Protein AF-A0A1F9DA44-F1 (afdb_monomer)

Sequence (59 aa):
MPAIASLEDLKAAQNDLHEAKDLNELKATFKKWRSIGWKNICKLWLEESTPEKLKGEEH

Nearest PDB structures (foldseek):
  5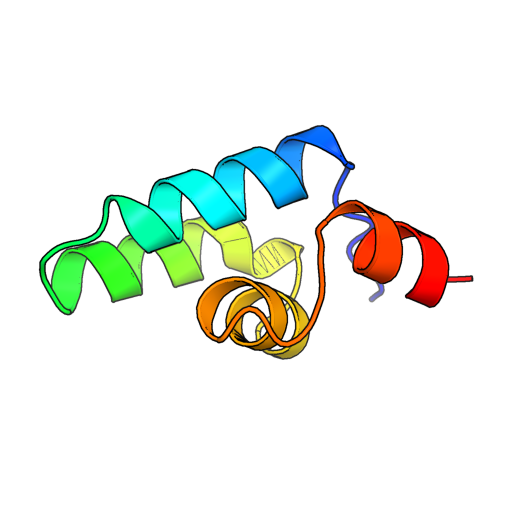wd8-assembly2_B  TM=4.994E-01  e=3.871E+00  Legionella pneumophila subsp. pneumophila ATCC 43290
  4ado-assembly2_B  TM=4.437E-01  e=6.124E+00  Staphylococcus aureus
  4ado-assembly1_A  TM=4.400E-01  e=6.124E+00  Staphylococcus aureus
  4adn-assembly1_B  TM=4.316E-01  e=7.702E+00  Staphylococcus aureus
  4adn-assembly1_A  TM=4.389E-01  e=8.638E+00  Staphylococcus aureus

pLDDT: mean 82.82, std 12.31, range [44.59, 93.31]

Structure (mmCIF, N/CA/C/O backbone):
data_AF-A0A1F9DA44-F1
#
_entry.id   AF-A0A1F9DA44-F1
#
loop_
_atom_site.group_PDB
_atom_site.id
_atom_site.type_symbol
_atom_site.label_atom_id
_atom_site.label_alt_id
_atom_site.label_comp_id
_atom_site.label_asym_id
_atom_site.label_entity_id
_atom_site.label_seq_id
_atom_site.pdbx_PDB_ins_code
_atom_site.Cartn_x
_atom_site.Cartn_y
_atom_site.Cartn_z
_atom_site.occupancy
_atom_site.B_iso_or_equiv
_atom_site.auth_seq_id
_atom_site.auth_comp_id
_atom_site.auth_asym_id
_atom_site.auth_atom_id
_atom_site.pdbx_PDB_model_num
ATOM 1 N N . MET A 1 1 ? 2.537 -15.935 -8.590 1.00 45.84 1 MET A N 1
ATOM 2 C CA . MET A 1 1 ? 1.536 -15.458 -9.565 1.00 45.84 1 MET A CA 1
ATOM 3 C C . MET A 1 1 ? 1.769 -13.968 -9.709 1.00 45.84 1 MET A C 1
ATOM 5 O O . MET A 1 1 ? 1.702 -13.315 -8.671 1.00 45.84 1 MET A O 1
ATOM 9 N N . PRO A 1 2 ? 2.147 -13.457 -10.894 1.00 46.56 2 PRO A N 1
ATOM 10 C CA . PRO A 1 2 ? 2.317 -12.026 -11.080 1.00 46.56 2 PRO A CA 1
ATOM 11 C C . PRO A 1 2 ? 0.915 -11.436 -11.053 1.00 46.56 2 PRO A C 1
ATOM 13 O O . PRO A 1 2 ? 0.054 -11.756 -11.875 1.00 46.56 2 PRO A O 1
ATOM 16 N N . ALA A 1 3 ? 0.630 -10.706 -9.993 1.00 52.00 3 ALA A N 1
ATOM 17 C CA . ALA A 1 3 ? -0.597 -9.960 -9.905 1.00 52.00 3 ALA A CA 1
ATOM 18 C C . ALA A 1 3 ? -0.333 -8.658 -10.639 1.00 52.00 3 ALA A C 1
ATOM 20 O O . ALA A 1 3 ? 0.172 -7.702 -10.060 1.00 52.00 3 ALA A O 1
ATOM 21 N N . ILE A 1 4 ? -0.647 -8.697 -11.930 1.00 60.94 4 ILE A N 1
ATOM 22 C CA . ILE A 1 4 ? -0.561 -7.573 -12.849 1.00 60.94 4 ILE A CA 1
ATOM 23 C C . ILE A 1 4 ? -1.513 -6.501 -12.313 1.00 60.94 4 ILE A C 1
ATOM 25 O O . ILE A 1 4 ? -2.716 -6.528 -12.573 1.00 60.94 4 ILE A O 1
ATOM 29 N N . ALA A 1 5 ? -0.993 -5.609 -11.476 1.00 72.50 5 ALA A N 1
ATOM 30 C CA . ALA A 1 5 ? -1.727 -4.458 -10.987 1.00 72.50 5 ALA A CA 1
ATOM 31 C C . ALA A 1 5 ? -1.761 -3.414 -12.100 1.00 72.50 5 ALA A C 1
ATOM 33 O O . ALA A 1 5 ? -0.740 -3.133 -12.737 1.00 72.50 5 ALA A O 1
ATOM 34 N N . SER A 1 6 ? -2.928 -2.828 -12.356 1.00 84.44 6 SER A N 1
ATOM 35 C CA . SER A 1 6 ? -3.023 -1.774 -13.360 1.00 84.44 6 SER A CA 1
ATOM 36 C C . SER A 1 6 ? -2.247 -0.539 -12.897 1.00 84.44 6 SER A C 1
ATOM 38 O O . SER A 1 6 ? -2.023 -0.325 -11.707 1.00 84.44 6 SER A O 1
ATOM 40 N N . LEU A 1 7 ? -1.864 0.331 -13.837 1.00 84.50 7 LEU A N 1
ATOM 41 C CA . LEU A 1 7 ? -1.231 1.612 -13.488 1.00 84.50 7 LEU A CA 1
ATOM 42 C C . LEU A 1 7 ? -2.117 2.428 -12.528 1.00 84.50 7 LEU A C 1
ATOM 44 O O . LEU A 1 7 ? -1.616 3.114 -11.642 1.00 84.50 7 LEU A O 1
ATOM 48 N N . GLU A 1 8 ? -3.433 2.347 -12.722 1.00 86.00 8 GLU A N 1
ATOM 49 C CA . GLU A 1 8 ? -4.433 2.988 -11.869 1.00 86.00 8 GLU A CA 1
ATOM 50 C C . GLU A 1 8 ? -4.417 2.415 -10.448 1.00 86.00 8 GLU A C 1
ATOM 52 O O . GLU A 1 8 ? -4.370 3.190 -9.497 1.00 86.00 8 GLU A O 1
ATOM 57 N N . ASP A 1 9 ? -4.339 1.088 -10.298 1.00 88.06 9 ASP A N 1
ATOM 58 C CA . ASP A 1 9 ? -4.216 0.427 -8.992 1.00 88.06 9 ASP A CA 1
ATOM 59 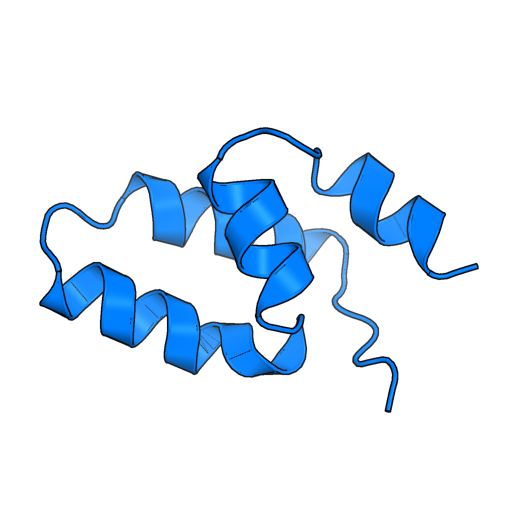C C . ASP A 1 9 ? -2.929 0.835 -8.269 1.00 88.06 9 ASP A C 1
ATOM 61 O O . ASP A 1 9 ? -2.948 1.125 -7.078 1.00 88.06 9 ASP A O 1
ATOM 65 N N . LEU A 1 10 ? -1.804 0.915 -8.987 1.00 87.81 10 LEU A N 1
ATOM 66 C CA . LEU A 1 10 ? -0.517 1.332 -8.419 1.00 87.81 10 LEU A CA 1
ATOM 67 C C . LEU A 1 10 ? -0.544 2.793 -7.941 1.00 87.81 10 LEU A C 1
ATOM 69 O O . LEU A 1 10 ? -0.008 3.104 -6.878 1.00 87.81 10 LEU A O 1
ATOM 73 N N . LYS A 1 11 ? -1.183 3.691 -8.704 1.00 89.44 11 LYS A N 1
ATOM 74 C CA . LYS A 1 11 ? -1.368 5.098 -8.309 1.00 89.44 11 LYS A CA 1
ATOM 75 C C . LYS A 1 11 ? -2.300 5.228 -7.107 1.00 89.44 11 LYS A C 1
ATOM 77 O O . LYS A 1 11 ? -1.994 5.975 -6.182 1.00 89.44 11 LYS A O 1
ATOM 82 N N . ALA A 1 12 ? -3.404 4.485 -7.100 1.00 91.19 12 ALA A N 1
ATOM 83 C CA . ALA A 1 12 ? -4.329 4.457 -5.974 1.00 91.19 12 ALA A CA 1
ATOM 84 C C . ALA A 1 12 ? -3.650 3.907 -4.710 1.00 91.19 12 ALA A C 1
ATOM 86 O O . ALA A 1 12 ? -3.777 4.503 -3.644 1.00 91.19 12 ALA A O 1
ATOM 87 N N . ALA A 1 13 ? -2.849 2.845 -4.841 1.00 90.31 13 ALA A N 1
ATOM 88 C CA . ALA A 1 13 ? -2.070 2.282 -3.745 1.00 90.31 13 ALA A CA 1
ATOM 89 C C . ALA A 1 13 ? -1.065 3.275 -3.166 1.00 90.31 13 ALA A C 1
ATOM 91 O O . ALA A 1 13 ? -0.975 3.400 -1.949 1.00 90.31 13 ALA A O 1
ATOM 92 N N . GLN A 1 14 ? -0.342 4.007 -4.016 1.00 89.81 14 GLN A N 1
ATOM 93 C CA . GLN A 1 14 ? 0.582 5.043 -3.560 1.00 89.81 14 GLN A CA 1
ATOM 94 C C . GLN A 1 14 ? -0.147 6.153 -2.790 1.00 89.81 14 GLN A C 1
ATOM 96 O O . GLN A 1 14 ? 0.323 6.568 -1.734 1.00 89.81 14 GLN A O 1
ATOM 101 N N . ASN A 1 15 ? -1.308 6.593 -3.280 1.00 91.75 15 ASN A N 1
ATOM 102 C CA . ASN A 1 15 ? -2.095 7.620 -2.604 1.00 91.75 15 ASN A CA 1
ATOM 103 C C . ASN A 1 15 ? -2.647 7.127 -1.252 1.00 91.75 15 ASN A C 1
ATOM 105 O O . ASN A 1 15 ? -2.428 7.783 -0.240 1.00 91.75 15 ASN A O 1
ATOM 109 N N . ASP A 1 16 ? -3.250 5.930 -1.197 1.00 91.25 16 ASP A N 1
ATOM 110 C CA . ASP A 1 16 ? -3.712 5.316 0.063 1.00 91.25 16 ASP A CA 1
ATOM 111 C C . ASP A 1 16 ? -2.555 5.117 1.073 1.00 91.25 16 ASP A C 1
ATOM 113 O O . ASP A 1 16 ? -2.766 5.170 2.284 1.00 91.25 16 ASP A O 1
ATOM 117 N N . LEU A 1 17 ? -1.330 4.843 0.599 1.00 89.81 17 LEU A N 1
ATOM 118 C CA . LEU A 1 17 ? -0.140 4.699 1.452 1.00 89.81 17 LEU A CA 1
ATOM 119 C C . LEU A 1 17 ? 0.333 6.044 2.018 1.00 89.81 17 LEU A C 1
ATOM 121 O O . LEU A 1 17 ? 0.819 6.078 3.145 1.00 89.81 17 LEU A O 1
ATOM 125 N N . HIS A 1 18 ? 0.188 7.130 1.256 1.00 88.69 18 HIS A N 1
ATOM 126 C CA . HIS A 1 18 ? 0.488 8.495 1.698 1.00 88.69 18 HIS A CA 1
ATOM 127 C C . HIS A 1 18 ? -0.577 9.066 2.638 1.00 88.69 18 HIS A C 1
ATOM 129 O O . HIS A 1 18 ? -0.255 9.852 3.527 1.00 88.69 18 HIS A O 1
ATOM 135 N N . GLU A 1 19 ? -1.840 8.687 2.449 1.00 91.50 19 GLU A N 1
ATOM 136 C CA . GLU A 1 19 ? -2.943 9.153 3.292 1.00 91.50 19 GLU A CA 1
ATOM 137 C C . GLU A 1 19 ? -3.014 8.432 4.644 1.00 91.50 19 GLU A C 1
ATOM 139 O O . GLU A 1 19 ? -3.558 8.993 5.595 1.00 91.50 19 GLU A O 1
ATOM 144 N N . ALA A 1 20 ? -2.442 7.229 4.757 1.00 91.12 20 ALA A N 1
ATOM 145 C CA . ALA A 1 20 ? -2.394 6.477 6.007 1.00 91.12 20 ALA A CA 1
ATOM 146 C C . ALA A 1 20 ? -1.542 7.202 7.066 1.00 91.12 20 ALA A C 1
ATOM 148 O O . ALA A 1 20 ? -0.324 7.327 6.924 1.00 91.12 20 ALA A O 1
ATOM 149 N N . LYS A 1 21 ? -2.173 7.640 8.161 1.00 88.00 21 LYS A N 1
ATOM 150 C CA . LYS A 1 21 ? -1.506 8.364 9.260 1.00 88.00 21 LYS A CA 1
ATOM 151 C C . LYS A 1 21 ? -1.094 7.443 10.400 1.00 88.00 21 LYS A C 1
ATOM 153 O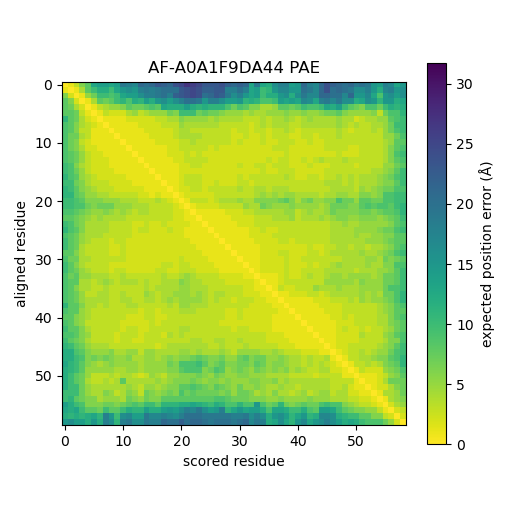 O . LYS A 1 21 ? -0.128 7.731 11.104 1.00 88.00 21 LYS A O 1
ATOM 158 N N . ASP A 1 22 ? -1.791 6.319 10.546 1.00 92.38 22 ASP A N 1
ATOM 159 C CA . ASP A 1 22 ? -1.578 5.358 11.624 1.00 92.38 22 ASP A CA 1
ATOM 160 C C . ASP A 1 22 ? -1.230 3.951 11.118 1.00 92.38 22 ASP A C 1
ATOM 162 O O . ASP A 1 22 ? -1.611 3.518 10.029 1.00 92.38 22 ASP A O 1
ATOM 166 N N . LEU A 1 23 ? -0.571 3.158 11.972 1.00 88.69 23 LEU A N 1
ATOM 167 C CA . LEU A 1 23 ? -0.188 1.771 11.659 1.00 88.69 23 LEU A CA 1
ATOM 168 C C . LEU A 1 23 ? -1.381 0.863 11.317 1.00 88.69 23 LEU A C 1
ATOM 170 O O . LEU A 1 23 ? -1.217 -0.124 10.595 1.00 88.69 23 LEU A O 1
ATOM 174 N N . ASN A 1 24 ? -2.572 1.158 11.845 1.00 91.44 24 ASN A N 1
ATOM 175 C CA . ASN A 1 24 ? -3.785 0.408 11.517 1.00 91.44 24 ASN A CA 1
ATOM 176 C C . ASN A 1 24 ? -4.283 0.710 10.102 1.00 91.44 24 ASN A C 1
ATOM 178 O O . ASN A 1 24 ? -4.653 -0.225 9.389 1.00 91.44 24 ASN A O 1
ATOM 182 N N . GLU A 1 25 ? -4.248 1.976 9.686 1.00 91.00 25 GLU A N 1
ATOM 183 C CA . GLU A 1 25 ? -4.584 2.383 8.320 1.00 91.00 25 GLU A CA 1
ATOM 184 C C . GLU A 1 25 ? -3.567 1.811 7.340 1.00 91.00 25 GLU A C 1
ATOM 186 O O . GLU A 1 25 ? -3.947 1.164 6.370 1.00 91.00 25 GLU A O 1
ATOM 191 N N . LEU A 1 26 ? -2.277 1.897 7.679 1.00 90.06 26 LEU A N 1
ATOM 192 C CA . LEU A 1 26 ? -1.211 1.298 6.887 1.00 90.06 26 LEU A CA 1
ATOM 193 C C . LEU A 1 26 ? -1.452 -0.211 6.701 1.00 90.06 26 LEU A C 1
ATOM 195 O O . LEU A 1 26 ? -1.471 -0.717 5.580 1.00 90.06 26 LEU A O 1
ATOM 199 N N . LYS A 1 27 ? -1.744 -0.952 7.781 1.00 91.31 27 LYS A N 1
ATOM 200 C CA . LYS A 1 27 ? -2.099 -2.382 7.695 1.00 91.31 27 LYS A CA 1
ATOM 201 C C . LYS A 1 27 ? -3.315 -2.644 6.806 1.00 91.31 27 LYS A C 1
ATOM 203 O O . LYS A 1 27 ? -3.337 -3.671 6.122 1.00 91.31 27 LYS A O 1
ATOM 208 N N . ALA A 1 28 ? -4.327 -1.780 6.837 1.00 93.31 28 ALA A N 1
ATOM 209 C CA . ALA A 1 28 ? -5.506 -1.906 5.985 1.00 93.31 28 ALA A CA 1
ATOM 210 C C . ALA A 1 28 ? -5.146 -1.684 4.508 1.00 93.31 28 ALA A C 1
ATOM 212 O O . ALA A 1 28 ? -5.491 -2.522 3.674 1.00 93.31 28 ALA A O 1
ATOM 213 N N . THR A 1 29 ? -4.365 -0.645 4.207 1.00 91.81 29 THR A N 1
ATOM 214 C CA . THR A 1 29 ? -3.857 -0.329 2.866 1.00 91.81 29 THR A CA 1
ATOM 215 C C . THR A 1 29 ? -3.032 -1.480 2.292 1.00 91.81 29 THR A C 1
ATOM 217 O O . THR A 1 29 ? -3.294 -1.951 1.186 1.00 91.81 29 THR A O 1
ATOM 220 N N . PHE A 1 30 ? -2.105 -2.036 3.072 1.00 89.75 30 PHE A N 1
ATOM 221 C CA . PHE A 1 30 ? -1.302 -3.189 2.657 1.00 89.75 30 PHE A CA 1
ATOM 222 C C . PHE A 1 30 ? -2.144 -4.448 2.389 1.00 89.75 30 PHE A C 1
ATOM 224 O O . PHE A 1 30 ? -1.838 -5.219 1.480 1.00 89.75 30 PHE A O 1
ATOM 231 N N . LYS A 1 31 ? -3.219 -4.679 3.158 1.00 90.81 31 LYS A N 1
ATOM 232 C CA . LYS A 1 31 ? -4.147 -5.794 2.903 1.00 90.81 31 LYS A CA 1
ATOM 233 C C . LYS A 1 31 ? -4.983 -5.568 1.645 1.00 90.81 31 LYS A C 1
ATOM 235 O O . LYS A 1 31 ? -5.144 -6.512 0.875 1.00 90.81 31 LYS A O 1
ATOM 240 N N . LYS A 1 32 ? -5.488 -4.347 1.444 1.00 90.62 32 LYS A N 1
ATOM 241 C CA . LYS A 1 32 ? -6.275 -3.934 0.270 1.00 90.62 32 LYS A CA 1
ATOM 242 C C . LYS A 1 32 ? -5.481 -4.150 -1.017 1.00 90.62 32 LYS A C 1
ATOM 244 O O . LYS A 1 32 ? -5.976 -4.775 -1.947 1.00 90.62 32 LYS A O 1
ATOM 249 N N . TRP A 1 33 ? -4.219 -3.731 -1.016 1.00 90.94 33 TRP A N 1
ATOM 250 C CA . TRP A 1 33 ? -3.331 -3.802 -2.176 1.00 90.94 33 TRP A CA 1
ATOM 251 C C . TRP A 1 33 ? -2.452 -5.052 -2.212 1.00 90.94 33 TRP A C 1
ATOM 253 O O . TRP A 1 33 ? -1.524 -5.131 -3.012 1.00 90.94 33 TRP A O 1
ATOM 263 N N . ARG A 1 34 ? -2.755 -6.073 -1.394 1.00 88.56 34 ARG A N 1
ATOM 264 C CA . ARG A 1 34 ? -1.987 -7.329 -1.333 1.00 88.56 34 ARG A CA 1
ATOM 265 C C . ARG A 1 34 ? -1.818 -7.989 -2.702 1.00 88.56 34 ARG A C 1
ATOM 267 O O . ARG A 1 34 ? -0.824 -8.691 -2.887 1.00 88.56 34 ARG A O 1
ATOM 274 N N . SER A 1 35 ? -2.773 -7.794 -3.616 1.00 84.19 35 SER A N 1
ATOM 275 C CA . SER A 1 35 ? -2.679 -8.263 -4.998 1.00 84.19 35 SER A CA 1
ATOM 276 C C . SER A 1 35 ? -1.372 -7.789 -5.623 1.00 84.19 35 SER A C 1
ATOM 278 O O . SER A 1 35 ? -0.573 -8.642 -5.953 1.00 84.19 35 SER A O 1
ATOM 280 N N . ILE A 1 36 ? -1.070 -6.488 -5.614 1.00 84.50 36 ILE A N 1
ATOM 281 C CA . ILE A 1 36 ? 0.154 -5.858 -6.161 1.00 84.50 36 ILE A CA 1
ATOM 282 C C . ILE A 1 36 ? 1.458 -6.524 -5.672 1.00 84.50 36 ILE A C 1
ATOM 284 O O . ILE A 1 36 ? 2.488 -6.505 -6.347 1.00 84.50 36 ILE A O 1
ATOM 288 N N . GLY A 1 37 ? 1.412 -7.142 -4.491 1.00 86.38 37 GLY A N 1
ATOM 289 C CA . GLY A 1 37 ? 2.520 -7.856 -3.881 1.00 86.38 37 GLY A CA 1
ATOM 290 C C . GLY A 1 37 ? 3.302 -6.978 -2.910 1.00 86.38 37 GLY A C 1
ATOM 291 O O . GLY A 1 37 ? 3.641 -5.831 -3.191 1.00 86.38 37 GLY A O 1
ATOM 292 N N . TRP A 1 38 ? 3.639 -7.550 -1.753 1.00 86.69 38 TRP A N 1
ATOM 293 C CA . TRP A 1 38 ? 4.273 -6.837 -0.637 1.00 86.69 38 TRP A CA 1
ATOM 294 C C . TRP A 1 38 ? 5.536 -6.067 -1.029 1.00 86.69 38 TRP A C 1
ATOM 296 O O . TRP A 1 38 ? 5.726 -4.941 -0.584 1.00 86.69 38 TRP A O 1
ATOM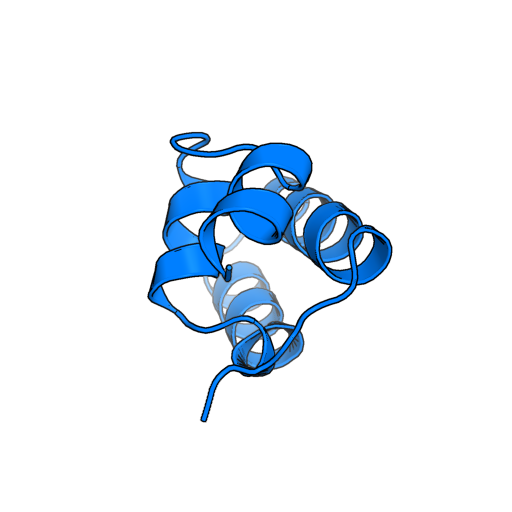 306 N N . LYS A 1 39 ? 6.374 -6.642 -1.900 1.00 86.38 39 LYS A N 1
ATOM 307 C CA . LYS A 1 39 ? 7.603 -5.994 -2.377 1.00 86.38 39 LYS A CA 1
ATOM 308 C C . LYS A 1 39 ? 7.309 -4.704 -3.149 1.00 86.38 39 LYS A C 1
ATOM 310 O O . LYS A 1 39 ? 7.980 -3.702 -2.932 1.00 86.38 39 LYS A O 1
ATOM 315 N N . ASN A 1 40 ? 6.304 -4.729 -4.019 1.00 86.19 40 ASN A N 1
ATOM 316 C CA . ASN A 1 40 ? 5.929 -3.588 -4.850 1.00 86.19 40 ASN A CA 1
ATOM 317 C 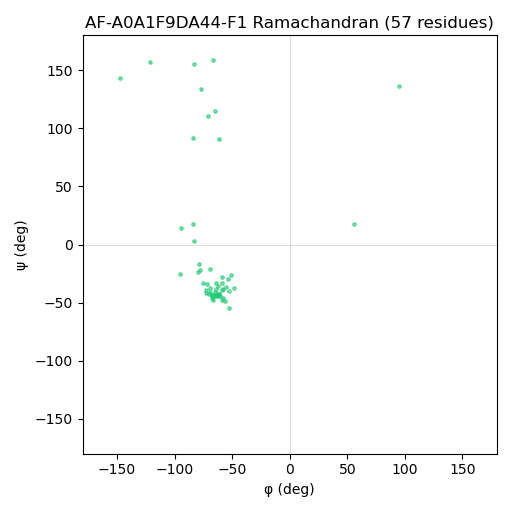C . ASN A 1 40 ? 5.250 -2.496 -4.016 1.00 86.19 40 ASN A C 1
ATOM 319 O O . ASN A 1 40 ? 5.560 -1.323 -4.192 1.00 86.19 40 ASN A O 1
ATOM 323 N N . ILE A 1 41 ? 4.405 -2.875 -3.051 1.00 87.94 41 ILE A N 1
ATOM 324 C CA . ILE A 1 41 ? 3.796 -1.924 -2.106 1.00 87.94 41 ILE A CA 1
ATOM 325 C C . ILE A 1 41 ? 4.878 -1.229 -1.267 1.00 87.94 41 ILE A C 1
ATOM 327 O O . ILE A 1 41 ? 4.837 -0.013 -1.123 1.00 87.94 41 ILE A O 1
ATOM 331 N N . CYS A 1 42 ? 5.878 -1.962 -0.759 1.00 88.25 42 CYS A N 1
ATOM 332 C CA . CYS A 1 42 ? 6.992 -1.349 -0.029 1.00 88.25 42 CYS A CA 1
ATOM 333 C C . CYS A 1 42 ? 7.816 -0.407 -0.914 1.00 88.25 42 CYS A C 1
ATOM 335 O O . CYS A 1 42 ? 8.121 0.695 -0.478 1.00 88.25 42 CYS A O 1
ATOM 337 N N . LYS A 1 43 ? 8.126 -0.800 -2.158 1.00 88.44 43 LYS A N 1
ATOM 338 C CA . LYS A 1 43 ? 8.817 0.0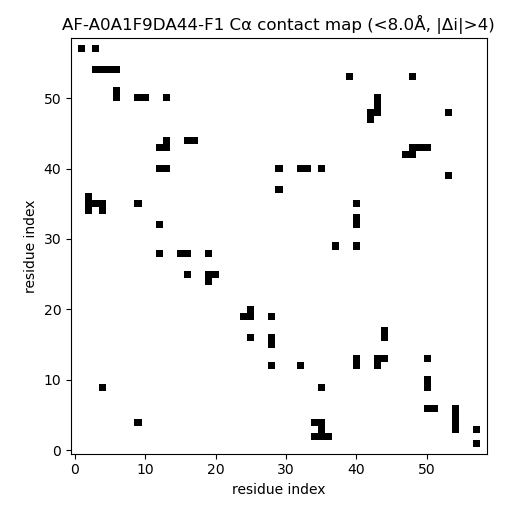75 -3.119 1.00 88.44 43 LYS A CA 1
ATOM 339 C C . LYS A 1 43 ? 8.036 1.371 -3.394 1.00 88.44 43 LYS A C 1
ATOM 341 O O . LYS A 1 43 ? 8.657 2.419 -3.524 1.00 88.44 43 LYS A O 1
ATOM 346 N N . LEU A 1 44 ? 6.702 1.303 -3.490 1.00 88.06 44 LEU A N 1
ATOM 347 C CA . LEU A 1 44 ? 5.839 2.485 -3.643 1.00 88.06 44 LEU A CA 1
ATOM 348 C C . LEU A 1 44 ? 5.849 3.359 -2.390 1.00 88.06 44 LEU A C 1
ATOM 350 O O . LEU A 1 44 ? 5.936 4.576 -2.499 1.00 88.06 44 LEU A O 1
ATOM 354 N N . TRP A 1 45 ? 5.746 2.736 -1.215 1.00 87.44 45 TRP A N 1
ATOM 355 C CA . TRP A 1 45 ? 5.672 3.440 0.063 1.00 87.44 45 TRP A CA 1
ATOM 356 C C . TRP A 1 45 ? 6.985 4.130 0.441 1.00 87.44 45 TRP A C 1
ATOM 358 O O . TRP A 1 45 ? 6.965 5.229 0.978 1.00 87.44 45 TRP A O 1
ATOM 368 N N . LEU A 1 46 ? 8.120 3.501 0.134 1.00 88.06 46 LEU A N 1
ATOM 369 C CA . LEU A 1 46 ? 9.459 4.060 0.341 1.00 88.06 46 LEU A CA 1
ATOM 370 C C . LEU A 1 46 ? 9.901 4.987 -0.803 1.00 88.06 46 LEU A C 1
ATOM 372 O O . LEU A 1 46 ? 11.046 5.428 -0.813 1.00 88.06 46 LEU A O 1
ATOM 376 N N . GLU A 1 47 ? 9.029 5.225 -1.791 1.00 84.62 47 GLU A N 1
ATOM 377 C CA . GLU A 1 47 ? 9.312 6.011 -3.001 1.00 84.62 47 GLU A CA 1
ATOM 378 C C . GLU A 1 47 ? 10.531 5.509 -3.810 1.00 84.62 47 GLU A C 1
ATOM 380 O O . GLU A 1 47 ? 11.049 6.196 -4.690 1.00 84.62 47 GLU A O 1
ATOM 385 N N . GLU A 1 48 ? 10.967 4.267 -3.576 1.00 85.38 48 GLU A N 1
ATOM 386 C CA . GLU A 1 48 ? 12.068 3.616 -4.296 1.00 85.38 4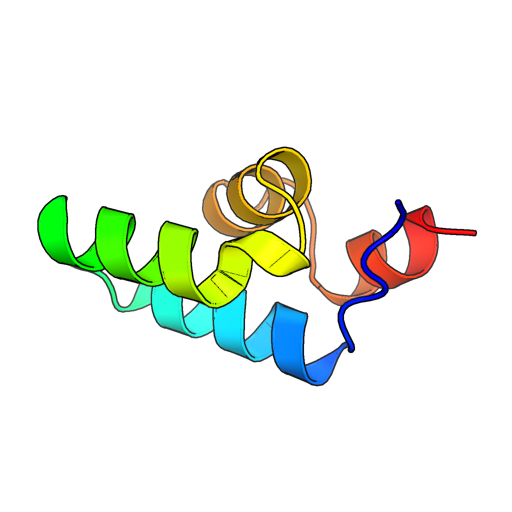8 GLU A CA 1
ATOM 387 C C . GLU A 1 48 ? 11.700 3.301 -5.753 1.00 85.38 48 GLU A C 1
ATOM 389 O O . GLU A 1 48 ? 12.567 3.084 -6.606 1.00 85.38 48 GLU A O 1
ATOM 394 N N . SER A 1 49 ? 10.407 3.223 -6.073 1.00 80.88 49 SER A N 1
ATOM 395 C CA . SER A 1 49 ? 9.923 3.044 -7.442 1.00 80.88 49 SER A CA 1
ATOM 396 C C . SER A 1 49 ? 8.595 3.748 -7.668 1.00 80.88 49 SER A C 1
ATOM 398 O O . SER A 1 49 ? 7.721 3.760 -6.807 1.00 80.88 49 SER A O 1
ATOM 400 N N . THR A 1 50 ? 8.429 4.303 -8.867 1.00 83.56 50 THR A N 1
ATOM 401 C CA . THR A 1 50 ? 7.170 4.920 -9.286 1.00 83.56 50 THR A CA 1
ATOM 402 C C . THR A 1 50 ? 6.189 3.862 -9.806 1.00 83.56 50 THR A C 1
ATOM 404 O O . THR A 1 50 ? 6.625 2.821 -10.315 1.00 83.56 50 THR A O 1
ATOM 407 N N . PRO A 1 51 ? 4.869 4.130 -9.763 1.00 82.56 51 PRO A N 1
ATOM 408 C CA . PRO A 1 51 ? 3.849 3.289 -10.399 1.00 82.56 51 PRO A CA 1
ATOM 409 C C . PRO A 1 51 ? 4.183 2.916 -11.853 1.00 82.56 51 PRO A C 1
ATOM 411 O O . PRO A 1 51 ? 3.957 1.792 -12.293 1.00 82.56 51 PRO A O 1
ATOM 414 N N . GLU A 1 52 ? 4.769 3.852 -12.601 1.00 81.94 52 GLU A N 1
ATOM 415 C CA . GLU 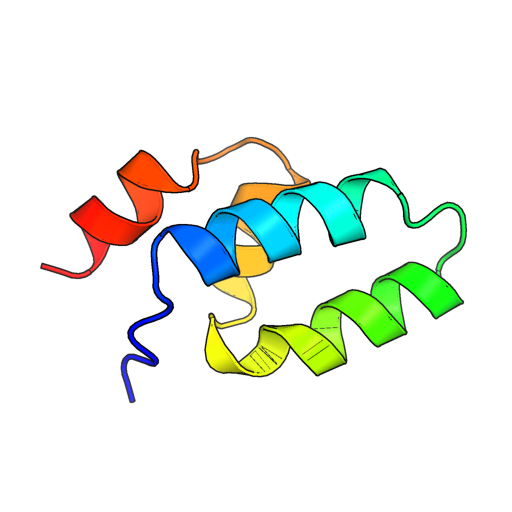A 1 52 ? 5.167 3.665 -13.999 1.00 81.94 52 GLU A CA 1
ATOM 416 C C . GLU A 1 52 ? 6.347 2.697 -14.149 1.00 81.94 52 GLU A C 1
ATOM 418 O O . GLU A 1 52 ? 6.322 1.836 -15.028 1.00 81.94 52 GLU A O 1
ATOM 423 N N . LYS A 1 53 ? 7.350 2.788 -13.262 1.00 78.25 53 LYS A N 1
ATOM 424 C CA . LYS A 1 53 ? 8.484 1.851 -13.227 1.00 78.25 53 LYS A CA 1
ATOM 425 C C . LYS A 1 53 ? 8.046 0.443 -12.845 1.00 78.25 53 LYS A C 1
ATOM 427 O O . LYS A 1 53 ? 8.461 -0.503 -13.500 1.00 78.25 53 LYS A O 1
ATOM 432 N N 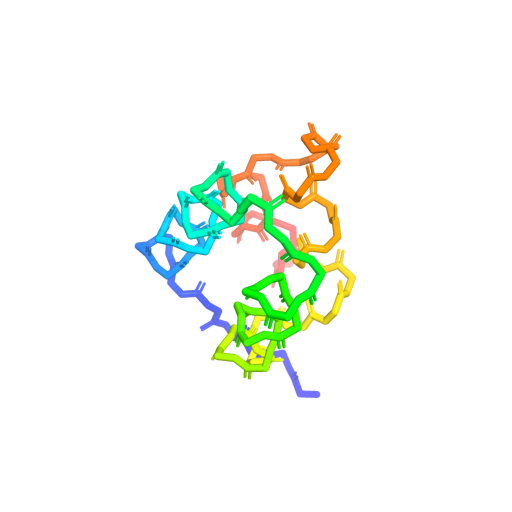. LEU A 1 54 ? 7.181 0.303 -11.841 1.00 78.81 54 LEU A N 1
ATOM 433 C CA . LEU A 1 54 ? 6.704 -1.008 -11.387 1.00 78.81 54 LEU A CA 1
ATOM 434 C C . LEU A 1 54 ? 5.895 -1.740 -12.455 1.00 78.81 54 LEU A C 1
ATOM 436 O O . LEU A 1 54 ? 6.069 -2.942 -12.628 1.00 78.81 54 LEU A O 1
ATOM 440 N N . LYS A 1 55 ? 5.070 -1.016 -13.220 1.00 76.31 55 LYS A N 1
ATOM 441 C CA . LYS A 1 55 ? 4.379 -1.592 -14.379 1.00 76.31 55 LYS A CA 1
ATOM 442 C C . LYS A 1 55 ? 5.356 -2.036 -15.479 1.00 76.31 55 LYS A C 1
ATOM 444 O O . LYS A 1 55 ? 5.073 -2.998 -16.182 1.00 76.31 55 LYS A O 1
ATOM 449 N N . GLY A 1 56 ? 6.477 -1.330 -15.644 1.00 65.88 56 GLY A N 1
ATOM 450 C CA . GLY A 1 56 ? 7.523 -1.667 -16.614 1.00 65.88 56 GLY A CA 1
ATOM 451 C C . GLY A 1 56 ? 8.475 -2.788 -16.175 1.00 65.88 56 GLY A C 1
ATOM 452 O O . GLY A 1 56 ? 9.061 -3.430 -17.037 1.00 65.88 56 GLY A O 1
ATOM 453 N N . GLU A 1 57 ? 8.627 -3.033 -14.867 1.00 63.25 57 GLU A N 1
ATOM 454 C CA . GLU A 1 57 ? 9.484 -4.091 -14.299 1.00 63.25 57 GLU A CA 1
ATOM 455 C C . GLU A 1 57 ? 8.853 -5.499 -14.356 1.00 63.25 57 GLU A C 1
ATOM 457 O O . GLU A 1 57 ? 9.574 -6.480 -14.205 1.00 63.25 57 GLU A O 1
ATOM 462 N N . GLU A 1 58 ? 7.535 -5.629 -14.558 1.00 55.78 58 GLU A N 1
ATOM 463 C CA . GLU A 1 58 ? 6.854 -6.936 -14.679 1.00 55.78 58 GLU A CA 1
ATOM 464 C C . GLU A 1 58 ? 6.891 -7.543 -16.102 1.00 55.78 58 GLU A C 1
ATOM 466 O O . GLU A 1 58 ? 6.112 -8.453 -16.392 1.00 55.78 58 GLU A O 1
ATOM 471 N N . HIS A 1 59 ? 7.783 -7.074 -16.985 1.00 44.59 59 HIS A N 1
ATOM 472 C CA . HIS A 1 59 ? 7.978 -7.633 -18.331 1.00 44.59 59 HIS A CA 1
ATOM 473 C C . HIS A 1 59 ? 9.290 -8.417 -18.445 1.00 44.59 59 HIS A C 1
ATOM 475 O O . HIS A 1 59 ? 10.342 -7.879 -18.033 1.00 44.59 59 HIS A O 1
#

Secondary structure (DSSP, 8-state):
------HHHHHHHHHHHHH--SHHHHHHHHHHTGGG-HHHHHHHHTTSS-HHHHHHHT-

Foldseek 3Di:
DQLLQDLVLQVVLLVQLVPDPDPVSNVVSCVVSCSNPPVSSVCSNVVVDHSVVSNVVVD

Radius of gyration: 10.56 Å; Cα contacts (8 Å, |Δi|>4): 47; chains: 1; bounding box: 18×25×30 Å

Solvent-accessible surface area (backbone atoms only — not comparable to full-atom values): 3456 Å² total; per-residue (Å²): 129,88,46,85,55,51,63,66,54,40,48,51,48,42,49,50,54,69,68,36,86,46,74,66,48,43,53,49,43,53,61,73,45,43,63,55,29,70,70,53,53,48,30,37,69,71,64,76,39,51,45,69,54,56,62,61,66,79,110

Mean predicted aligned error: 5.22 Å